Protein AF-A0A535PIS1-F1 (afdb_monomer_lite)

Structure (mmCIF, N/CA/C/O backbone):
data_AF-A0A535PIS1-F1
#
_entry.id   AF-A0A535PIS1-F1
#
loop_
_atom_site.group_PDB
_atom_site.id
_atom_site.type_symbol
_atom_site.label_atom_id
_atom_site.label_alt_id
_atom_site.label_comp_id
_atom_site.label_asym_id
_atom_site.label_entity_id
_atom_site.label_seq_id
_atom_site.pdbx_PDB_ins_code
_atom_site.Cartn_x
_atom_site.Cartn_y
_atom_site.Cartn_z
_atom_site.occupancy
_atom_site.B_iso_or_equiv
_atom_site.auth_seq_id
_atom_site.auth_comp_id
_atom_site.auth_asym_id
_atom_site.auth_atom_id
_atom_site.pdbx_PDB_model_num
ATOM 1 N N . MET A 1 1 ? -2.204 -9.597 -22.184 1.00 84.12 1 MET A N 1
ATOM 2 C CA . MET A 1 1 ? -1.110 -8.864 -22.864 1.00 84.12 1 MET A CA 1
ATOM 3 C C . MET A 1 1 ? -0.862 -7.567 -22.099 1.00 84.12 1 MET A C 1
ATOM 5 O O . MET A 1 1 ? -1.829 -7.032 -21.566 1.00 84.12 1 MET A O 1
ATOM 9 N N . TYR A 1 2 ? 0.388 -7.107 -21.978 1.00 94.94 2 TYR A N 1
ATOM 10 C CA . TYR A 1 2 ? 0.709 -5.820 -21.345 1.00 94.94 2 TYR A CA 1
ATOM 11 C C . TYR A 1 2 ? 0.488 -4.668 -22.333 1.00 94.94 2 TYR A C 1
ATOM 13 O O . TYR A 1 2 ? 0.856 -4.780 -23.500 1.00 94.94 2 TYR A O 1
ATOM 21 N N . ASN A 1 3 ? -0.139 -3.584 -21.881 1.00 95.50 3 ASN A N 1
ATOM 22 C CA . ASN A 1 3 ? -0.364 -2.377 -22.665 1.00 95.50 3 ASN A CA 1
ATOM 23 C C . ASN A 1 3 ? 0.532 -1.248 -22.143 1.00 95.50 3 ASN A C 1
ATOM 25 O O . ASN A 1 3 ? 0.295 -0.712 -21.058 1.00 95.50 3 ASN A O 1
ATOM 29 N N . ILE A 1 4 ? 1.512 -0.860 -22.962 1.00 94.56 4 ILE A N 1
ATOM 30 C CA . ILE A 1 4 ? 2.515 0.160 -22.640 1.00 94.56 4 ILE A CA 1
ATOM 31 C C . ILE A 1 4 ? 1.934 1.573 -22.490 1.00 94.56 4 ILE A C 1
ATOM 33 O O . ILE A 1 4 ? 2.486 2.375 -21.747 1.00 94.56 4 ILE A O 1
ATOM 37 N N . SER A 1 5 ? 0.819 1.903 -23.155 1.00 94.31 5 SER A N 1
ATOM 38 C CA . SER A 1 5 ? 0.245 3.253 -23.075 1.00 94.31 5 SER A CA 1
ATOM 39 C C . SER A 1 5 ? -0.494 3.478 -21.760 1.00 94.31 5 SER A C 1
ATOM 41 O O . SER A 1 5 ? -0.574 4.602 -21.276 1.00 94.31 5 SER A O 1
ATOM 43 N N . THR A 1 6 ? -1.054 2.413 -21.183 1.00 95.81 6 THR A N 1
ATOM 44 C CA . THR A 1 6 ? -1.778 2.469 -19.904 1.00 95.81 6 THR A CA 1
ATOM 45 C C . THR A 1 6 ? -0.957 1.947 -18.729 1.00 95.81 6 THR A C 1
ATOM 47 O O . THR A 1 6 ? -1.344 2.142 -17.578 1.00 95.81 6 THR A O 1
ATOM 50 N N . GLY A 1 7 ? 0.128 1.224 -19.011 1.00 96.12 7 GLY A N 1
ATOM 51 C CA . GLY A 1 7 ? 0.904 0.487 -18.024 1.00 96.12 7 GLY A CA 1
ATOM 52 C C . GLY A 1 7 ? 0.079 -0.582 -17.303 1.00 96.12 7 GLY A C 1
ATOM 53 O O . GLY A 1 7 ? 0.093 -0.644 -16.080 1.00 96.12 7 GLY A O 1
ATOM 54 N N . ARG A 1 8 ? -0.736 -1.350 -18.042 1.00 96.06 8 ARG A N 1
ATOM 55 C CA . ARG A 1 8 ? -1.694 -2.321 -17.471 1.00 96.06 8 ARG A CA 1
ATOM 56 C C . ARG A 1 8 ? -1.761 -3.603 -18.289 1.00 96.06 8 ARG A C 1
ATOM 58 O O . ARG A 1 8 ? -1.628 -3.578 -19.510 1.00 96.06 8 ARG A O 1
ATOM 65 N N . TRP A 1 9 ? -2.051 -4.715 -17.629 1.00 95.94 9 TRP A N 1
ATOM 66 C CA . TRP A 1 9 ? -2.315 -6.014 -18.238 1.00 95.94 9 TRP A CA 1
ATOM 67 C C . TRP A 1 9 ? -3.803 -6.179 -18.562 1.00 95.94 9 TRP A C 1
ATOM 69 O O . TRP A 1 9 ? -4.674 -5.966 -17.716 1.00 95.94 9 TRP A O 1
ATOM 79 N N . SER A 1 10 ? -4.112 -6.579 -19.798 1.00 94.31 10 SER A N 1
ATOM 80 C CA . SER A 1 10 ? -5.487 -6.870 -20.224 1.00 94.31 10 SER A CA 1
ATOM 81 C C . SER A 1 10 ? -6.093 -8.020 -19.417 1.00 94.31 10 SER A C 1
ATOM 83 O O . SER A 1 10 ? -5.439 -9.045 -19.232 1.00 94.31 10 SER A O 1
ATOM 85 N N . GLY A 1 11 ? -7.356 -7.873 -19.011 1.00 92.25 11 GLY A N 1
ATOM 86 C CA . GLY A 1 11 ? -8.111 -8.907 -18.293 1.00 92.25 11 GLY A CA 1
ATOM 87 C C . GLY A 1 11 ? -7.949 -8.895 -16.769 1.00 92.25 11 GLY A C 1
ATOM 88 O O . GLY A 1 11 ? -8.654 -9.641 -16.103 1.00 92.25 11 GLY A O 1
ATOM 89 N N . ALA A 1 12 ? -7.080 -8.043 -16.217 1.00 93.12 12 ALA A N 1
ATOM 90 C CA . ALA A 1 12 ? -6.914 -7.884 -14.774 1.00 93.12 12 ALA A CA 1
ATOM 91 C C . ALA A 1 12 ? -7.705 -6.674 -14.238 1.00 93.12 12 ALA A C 1
ATOM 93 O O . ALA A 1 12 ? -7.644 -5.573 -14.797 1.00 93.12 12 ALA A O 1
ATOM 94 N N . LEU A 1 13 ? -8.419 -6.870 -13.127 1.00 95.31 13 LEU A N 1
ATOM 95 C CA . LEU A 1 13 ? -9.015 -5.796 -12.325 1.00 95.31 13 LEU A CA 1
ATOM 96 C C . LEU A 1 13 ? -7.931 -4.907 -11.706 1.00 95.31 13 LEU A C 1
ATOM 98 O O . LEU A 1 13 ? -6.759 -5.268 -11.681 1.00 95.31 13 LEU A O 1
ATOM 102 N N . TRP A 1 14 ? -8.315 -3.741 -11.187 1.00 95.94 14 TRP A N 1
ATOM 103 C CA . TRP A 1 14 ? -7.362 -2.720 -10.746 1.00 95.94 14 TRP A CA 1
ATOM 104 C C . TRP A 1 14 ? -6.360 -3.210 -9.686 1.00 95.94 14 TRP A C 1
ATOM 106 O O . TRP A 1 14 ? -5.161 -3.045 -9.888 1.00 95.94 14 TRP A O 1
ATOM 116 N N . TRP A 1 15 ? -6.809 -3.883 -8.624 1.00 96.06 15 TRP A N 1
ATOM 117 C CA . TRP A 1 15 ? -5.912 -4.484 -7.623 1.00 96.06 15 TRP A CA 1
ATOM 118 C C . TRP A 1 15 ? -5.137 -5.698 -8.158 1.00 96.06 15 TRP A C 1
ATOM 120 O O . TRP A 1 15 ? -4.002 -5.962 -7.760 1.00 96.06 15 TRP A O 1
ATOM 130 N N . GLN A 1 16 ? -5.709 -6.427 -9.122 1.00 97.62 16 GLN A N 1
ATOM 131 C CA . GLN A 1 16 ? -5.019 -7.541 -9.774 1.00 97.62 16 GLN A CA 1
ATOM 132 C C . GLN A 1 16 ? -3.823 -7.045 -10.594 1.00 97.62 16 GLN A C 1
ATOM 134 O O . GLN A 1 16 ? -2.834 -7.763 -10.698 1.00 97.62 16 GLN A O 1
ATOM 139 N N . GLN A 1 17 ? -3.861 -5.812 -11.120 1.00 97.69 17 GLN A N 1
ATOM 140 C CA . GLN A 1 17 ? -2.697 -5.195 -11.768 1.00 97.69 17 GLN A CA 1
ATOM 141 C C . GLN A 1 17 ? -1.483 -5.160 -10.825 1.00 97.69 17 GLN A C 1
ATOM 143 O O . GLN A 1 17 ? -0.375 -5.451 -11.267 1.00 97.69 17 GLN A O 1
ATOM 148 N N . ALA A 1 18 ? -1.689 -4.865 -9.535 1.00 98.12 18 ALA A N 1
ATOM 149 C CA . ALA A 1 18 ? -0.620 -4.849 -8.538 1.00 98.12 18 ALA A CA 1
ATOM 150 C C . ALA A 1 18 ? -0.008 -6.244 -8.334 1.00 98.12 18 ALA A C 1
ATOM 152 O O . ALA A 1 18 ? 1.209 -6.385 -8.325 1.00 98.12 18 ALA A O 1
ATOM 153 N N . ASN A 1 19 ? -0.844 -7.284 -8.270 1.00 98.12 19 ASN A N 1
ATOM 154 C CA . ASN A 1 19 ? -0.404 -8.677 -8.120 1.00 98.12 19 ASN A CA 1
ATOM 155 C C . ASN A 1 19 ? 0.351 -9.190 -9.361 1.00 98.12 19 ASN A C 1
ATOM 157 O O . ASN A 1 19 ? 1.350 -9.909 -9.259 1.00 98.12 19 ASN A O 1
ATOM 161 N N . VAL A 1 20 ? -0.097 -8.798 -10.559 1.00 97.19 20 VAL A N 1
ATOM 162 C CA . VAL A 1 20 ? 0.622 -9.112 -11.802 1.00 97.19 20 VAL A CA 1
ATOM 163 C C . VAL A 1 20 ? 1.971 -8.390 -11.834 1.00 97.19 20 VAL A C 1
ATOM 165 O O . VAL A 1 20 ? 2.986 -9.013 -12.146 1.00 97.19 20 VAL A O 1
ATOM 168 N N . LEU A 1 21 ? 2.012 -7.109 -11.454 1.00 97.69 21 LEU A N 1
ATOM 169 C CA . LEU A 1 21 ? 3.257 -6.352 -11.335 1.00 97.69 21 LEU A CA 1
ATOM 170 C C . LEU A 1 21 ? 4.208 -6.988 -10.308 1.00 97.69 21 LEU A C 1
ATOM 172 O O . LEU A 1 21 ? 5.400 -7.117 -10.577 1.00 97.69 21 LEU A O 1
ATOM 176 N N . GLU A 1 22 ? 3.693 -7.439 -9.165 1.00 97.50 22 GLU A N 1
ATOM 177 C CA . GLU A 1 22 ? 4.468 -8.153 -8.150 1.00 97.50 22 GLU A CA 1
ATOM 178 C C . GLU A 1 22 ? 5.126 -9.413 -8.726 1.00 97.50 22 GLU A C 1
ATOM 180 O O . GLU A 1 22 ? 6.316 -9.646 -8.518 1.00 97.50 22 GLU A O 1
ATOM 185 N N . THR A 1 23 ? 4.382 -10.175 -9.532 1.00 95.88 23 THR A N 1
ATOM 186 C CA . THR A 1 23 ? 4.898 -11.362 -10.229 1.00 95.88 23 THR A CA 1
ATOM 187 C C . THR A 1 23 ? 6.035 -11.001 -11.190 1.00 95.88 23 THR A C 1
ATOM 189 O O . THR A 1 23 ? 7.049 -11.698 -11.240 1.00 95.88 23 THR A O 1
ATOM 192 N N . VAL A 1 24 ? 5.905 -9.893 -11.928 1.00 95.62 24 VAL A N 1
ATOM 193 C CA . VAL A 1 24 ? 6.953 -9.381 -12.827 1.00 95.62 24 VAL A CA 1
ATOM 194 C C . VAL A 1 24 ? 8.213 -8.974 -12.054 1.00 95.62 24 VAL A C 1
ATOM 196 O O . VAL A 1 24 ? 9.331 -9.310 -12.464 1.00 95.62 24 VAL A O 1
ATOM 199 N N . ILE A 1 25 ? 8.050 -8.294 -10.916 1.00 97.31 25 ILE A N 1
ATOM 200 C CA . ILE A 1 25 ? 9.155 -7.879 -10.041 1.00 97.31 25 ILE A CA 1
ATOM 201 C C . ILE A 1 25 ? 9.865 -9.105 -9.454 1.00 97.31 25 ILE A C 1
ATOM 203 O O . ILE A 1 25 ? 11.091 -9.206 -9.532 1.00 97.31 25 ILE A O 1
ATOM 207 N N . ASP A 1 26 ? 9.109 -10.064 -8.919 1.00 96.94 26 ASP A N 1
ATOM 208 C CA . ASP A 1 26 ? 9.650 -11.294 -8.337 1.00 96.94 26 ASP A CA 1
ATOM 209 C C . ASP A 1 26 ? 10.389 -12.135 -9.376 1.00 96.94 26 ASP A C 1
ATOM 211 O O . ASP A 1 26 ? 11.480 -12.645 -9.104 1.00 96.94 26 ASP A O 1
ATOM 215 N N . TYR A 1 27 ? 9.827 -12.260 -10.580 1.00 96.00 27 TYR A N 1
ATOM 216 C CA . TYR A 1 27 ? 10.472 -12.950 -11.690 1.00 96.00 27 TYR A CA 1
ATOM 217 C C . TYR A 1 27 ? 11.815 -12.301 -12.041 1.00 96.00 27 TYR A C 1
ATOM 219 O O . TYR A 1 27 ? 12.831 -12.999 -12.121 1.00 96.00 27 TYR A O 1
ATOM 227 N N . SER A 1 28 ? 11.844 -10.972 -12.177 1.00 95.56 28 SER A N 1
ATOM 228 C CA . SER A 1 28 ? 13.064 -10.211 -12.482 1.00 95.56 28 SER A CA 1
ATOM 229 C C . SER A 1 28 ? 14.115 -10.378 -11.375 1.00 95.56 28 SER A C 1
ATOM 231 O O . SER A 1 28 ? 15.273 -10.701 -11.646 1.00 95.56 28 SER A O 1
ATOM 233 N N . SER A 1 29 ? 13.698 -10.282 -10.107 1.00 95.19 29 SER A N 1
ATOM 234 C CA . SER A 1 29 ? 14.570 -10.465 -8.940 1.00 95.19 29 SER A CA 1
ATOM 235 C C . SER A 1 29 ? 15.177 -11.871 -8.853 1.00 95.19 29 SER A C 1
ATOM 237 O O . SER A 1 29 ? 16.368 -12.018 -8.554 1.00 95.19 29 SER A O 1
ATOM 239 N N . ARG A 1 30 ? 14.387 -12.917 -9.134 1.00 96.19 30 ARG A N 1
ATOM 240 C CA . ARG A 1 30 ? 14.820 -14.324 -9.042 1.00 96.19 30 ARG A CA 1
ATOM 241 C C . ARG A 1 30 ? 15.708 -14.749 -10.203 1.00 96.19 30 ARG A C 1
ATOM 243 O O . ARG A 1 30 ? 16.688 -15.453 -9.986 1.00 96.19 30 ARG A O 1
ATOM 250 N N . THR A 1 31 ? 15.372 -14.332 -11.419 1.00 95.94 31 THR A N 1
ATOM 251 C CA . THR A 1 31 ? 16.095 -14.737 -12.637 1.00 95.94 31 THR A CA 1
ATOM 252 C C . THR A 1 31 ? 17.254 -13.812 -12.990 1.00 95.94 31 THR A C 1
ATOM 254 O O . THR A 1 31 ? 18.052 -14.153 -13.858 1.00 95.94 31 THR A O 1
ATOM 257 N N . LYS A 1 32 ? 17.368 -12.659 -12.313 1.00 92.75 32 LYS A N 1
ATOM 258 C CA . LYS A 1 32 ? 18.367 -11.614 -12.593 1.00 92.75 32 LYS A CA 1
ATOM 259 C C . LYS A 1 32 ? 18.278 -11.068 -14.022 1.00 92.75 32 LYS A C 1
ATOM 261 O O . LYS A 1 32 ? 19.272 -10.592 -14.562 1.00 92.75 32 LYS A O 1
ATOM 266 N N . THR A 1 33 ? 17.090 -11.134 -14.626 1.00 91.31 33 THR A N 1
ATOM 267 C CA . THR A 1 33 ? 16.824 -10.556 -15.944 1.00 91.31 33 THR A CA 1
ATOM 268 C C . THR A 1 33 ? 16.181 -9.180 -15.837 1.00 91.31 33 THR A C 1
ATOM 270 O O . THR A 1 33 ? 15.388 -8.921 -14.933 1.00 91.31 33 THR A O 1
ATOM 273 N N . ASN A 1 34 ? 16.466 -8.337 -16.828 1.00 88.31 34 ASN A N 1
ATOM 274 C CA . ASN A 1 34 ? 15.856 -7.018 -16.990 1.00 88.31 34 ASN A CA 1
ATOM 275 C C . ASN A 1 34 ? 14.750 -7.008 -18.060 1.00 88.31 34 ASN A C 1
ATOM 277 O O . ASN A 1 34 ? 14.249 -5.950 -18.417 1.00 88.31 34 ASN A O 1
ATOM 281 N N . THR A 1 35 ? 14.354 -8.171 -18.594 1.00 87.62 35 THR A N 1
ATOM 282 C CA . THR A 1 35 ? 13.401 -8.274 -19.719 1.00 87.62 35 THR A CA 1
ATOM 283 C C . THR A 1 35 ? 12.093 -7.507 -19.498 1.00 87.62 35 THR A C 1
ATOM 285 O O . THR A 1 35 ? 11.542 -6.982 -20.457 1.00 87.62 35 THR A O 1
ATOM 288 N N . TYR A 1 36 ? 11.608 -7.431 -18.256 1.00 86.00 36 TYR A N 1
ATOM 289 C CA . TYR A 1 36 ? 10.318 -6.820 -17.914 1.00 86.00 36 TYR A CA 1
ATOM 290 C C . TYR A 1 36 ? 10.446 -5.654 -16.923 1.00 86.00 36 TYR A C 1
ATOM 292 O O . TYR A 1 36 ? 9.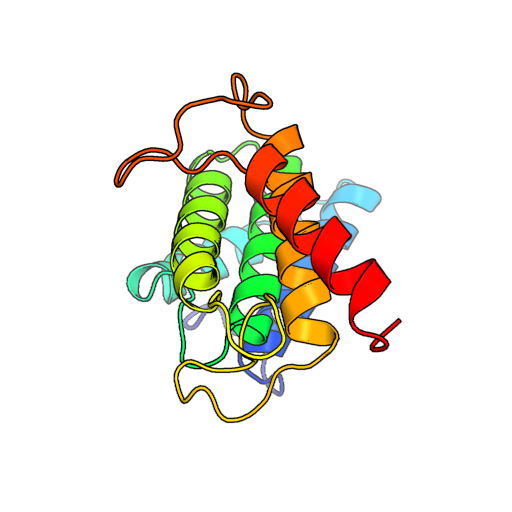453 -5.193 -16.366 1.00 86.00 36 TYR A O 1
ATOM 300 N N . THR A 1 37 ? 11.661 -5.160 -16.659 1.00 86.69 37 THR A N 1
ATOM 301 C CA . THR A 1 37 ? 11.849 -4.075 -15.681 1.00 86.69 37 THR A CA 1
ATOM 302 C C . THR A 1 37 ? 11.298 -2.740 -16.179 1.00 86.69 37 THR A C 1
ATOM 304 O O . THR A 1 37 ? 10.865 -1.920 -15.370 1.00 86.69 37 THR A O 1
ATOM 307 N N . ASP A 1 38 ? 11.226 -2.546 -17.498 1.00 94.25 38 ASP A N 1
ATOM 308 C CA . ASP A 1 38 ? 10.618 -1.358 -18.108 1.00 94.25 38 ASP A CA 1
ATOM 309 C C . ASP A 1 38 ? 9.101 -1.296 -17.869 1.00 94.25 38 ASP A C 1
ATOM 311 O O . ASP A 1 38 ? 8.538 -0.204 -17.732 1.00 94.25 38 ASP A O 1
ATOM 315 N N . ASP A 1 39 ? 8.440 -2.449 -17.719 1.00 95.75 39 ASP A N 1
ATOM 316 C CA . ASP A 1 39 ? 7.011 -2.524 -17.396 1.00 95.75 39 ASP A CA 1
ATOM 317 C C . ASP A 1 39 ? 6.736 -1.959 -15.991 1.00 95.75 39 ASP A C 1
ATOM 319 O O . ASP A 1 39 ? 5.685 -1.362 -15.749 1.00 95.75 39 ASP A O 1
ATOM 323 N N . ILE A 1 40 ? 7.691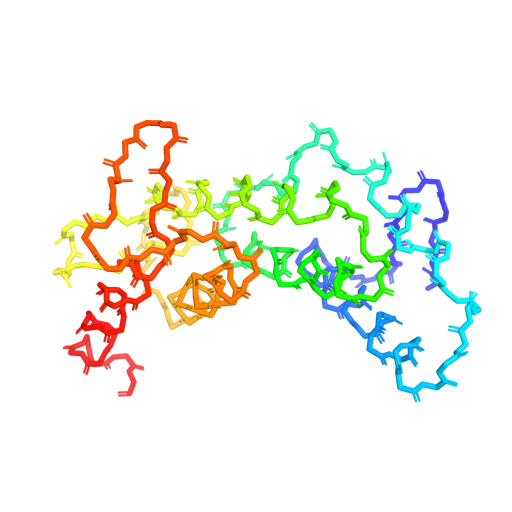 -2.065 -15.058 1.00 96.94 40 ILE A N 1
ATOM 324 C CA . ILE A 1 40 ? 7.576 -1.484 -13.710 1.00 96.94 40 ILE A CA 1
ATOM 325 C C . ILE A 1 40 ? 7.526 0.045 -13.806 1.00 96.94 40 ILE A C 1
ATOM 327 O O . ILE A 1 40 ? 6.599 0.681 -13.295 1.00 96.94 40 ILE A O 1
ATOM 331 N N . ALA A 1 41 ? 8.500 0.638 -14.503 1.00 96.94 41 ALA A N 1
ATOM 332 C CA . ALA A 1 41 ? 8.592 2.085 -14.670 1.00 96.94 41 ALA A CA 1
ATOM 333 C C . ALA A 1 41 ? 7.420 2.642 -15.493 1.00 96.94 41 ALA A C 1
ATOM 335 O O . ALA A 1 41 ? 6.880 3.704 -15.171 1.00 96.94 41 ALA A O 1
ATOM 336 N N . THR A 1 42 ? 6.994 1.918 -16.528 1.00 98.06 42 THR A N 1
ATOM 337 C CA . THR A 1 42 ? 5.851 2.281 -17.375 1.00 98.06 42 THR A CA 1
ATOM 338 C C . THR A 1 42 ? 4.552 2.279 -16.572 1.00 98.06 42 THR A C 1
ATOM 340 O O . THR A 1 42 ? 3.826 3.275 -16.570 1.00 98.06 42 THR A O 1
ATOM 343 N N . THR A 1 43 ? 4.299 1.214 -15.804 1.00 98.06 43 THR A N 1
ATOM 344 C CA . THR A 1 43 ? 3.138 1.109 -14.904 1.00 98.06 43 THR A CA 1
ATOM 345 C C . THR A 1 43 ? 3.109 2.253 -13.899 1.00 98.06 43 THR A C 1
ATOM 347 O O . THR A 1 43 ? 2.074 2.910 -13.742 1.00 98.06 43 THR A O 1
ATOM 350 N N . PHE A 1 44 ? 4.254 2.544 -13.273 1.00 98.19 44 PHE A N 1
ATOM 351 C CA . PHE A 1 44 ? 4.379 3.641 -12.322 1.00 98.19 44 PHE A CA 1
ATOM 352 C C . PHE A 1 44 ? 4.064 4.990 -12.972 1.00 98.19 44 PHE A C 1
ATOM 354 O O . PHE A 1 44 ? 3.189 5.719 -12.512 1.00 98.19 44 PHE A O 1
ATOM 361 N N . ASN A 1 45 ? 4.744 5.331 -14.068 1.00 98.06 45 ASN A N 1
ATOM 362 C CA . ASN A 1 45 ? 4.620 6.647 -14.689 1.00 98.06 45 ASN A CA 1
ATOM 363 C C . ASN A 1 45 ? 3.234 6.910 -15.282 1.00 98.06 45 ASN A C 1
ATOM 365 O O . ASN A 1 45 ? 2.763 8.043 -15.194 1.00 98.06 45 ASN A O 1
ATOM 369 N N . ALA A 1 46 ? 2.572 5.885 -15.821 1.00 97.56 46 ALA A N 1
ATOM 370 C CA . ALA A 1 46 ? 1.232 6.014 -16.383 1.00 97.56 46 ALA A CA 1
ATOM 371 C C . ALA A 1 46 ? 0.139 6.233 -15.319 1.00 97.56 46 ALA A C 1
ATOM 373 O O . ALA A 1 46 ? -0.911 6.784 -15.639 1.00 97.56 46 ALA A O 1
ATOM 374 N N . ASN A 1 47 ? 0.362 5.814 -14.066 1.00 97.50 47 ASN A N 1
ATOM 375 C CA . ASN A 1 47 ? -0.694 5.766 -13.044 1.00 97.50 47 ASN A CA 1
ATOM 376 C C . ASN A 1 47 ? -0.371 6.556 -11.756 1.00 97.50 47 ASN A C 1
ATOM 378 O O . ASN A 1 47 ? -1.269 6.799 -10.955 1.00 97.50 47 ASN A O 1
ATOM 382 N N . LYS A 1 48 ? 0.870 7.029 -11.556 1.00 97.44 48 LYS A N 1
ATOM 383 C CA . LYS A 1 48 ? 1.292 7.737 -10.327 1.00 97.44 48 LYS A CA 1
ATOM 384 C C . LYS A 1 48 ? 0.504 9.010 -10.008 1.00 97.44 48 LYS A C 1
ATOM 386 O O . LYS A 1 48 ? 0.529 9.446 -8.864 1.00 97.44 48 LYS A O 1
ATOM 391 N N . SER A 1 49 ? -0.179 9.612 -10.984 1.00 97.00 49 SER A N 1
ATOM 392 C CA . SER A 1 49 ? -0.994 10.817 -10.776 1.00 97.00 49 SER A CA 1
ATOM 393 C C . SER A 1 49 ? -2.207 10.582 -9.873 1.00 97.00 49 SER A C 1
ATOM 395 O O . SER A 1 49 ? -2.703 11.539 -9.287 1.00 97.00 49 SER A O 1
ATOM 397 N N . THR A 1 50 ? -2.669 9.336 -9.728 1.00 96.12 50 THR A N 1
ATOM 398 C CA . THR A 1 50 ? -3.749 8.967 -8.797 1.00 96.12 50 THR A CA 1
ATOM 399 C C . THR A 1 50 ? -3.222 8.448 -7.459 1.00 96.12 50 THR A C 1
ATOM 401 O O . THR A 1 50 ? -4.002 7.945 -6.654 1.00 96.12 50 THR A O 1
ATOM 404 N N . SER A 1 51 ? -1.901 8.480 -7.248 1.00 96.50 51 SER A N 1
ATOM 405 C CA . SER A 1 51 ? -1.210 7.911 -6.081 1.00 96.50 51 SER A CA 1
ATOM 406 C C . SER A 1 51 ? -1.500 6.432 -5.811 1.00 96.50 51 SER A C 1
ATOM 408 O O . SER A 1 51 ? -1.199 5.946 -4.729 1.00 96.50 51 SER A O 1
ATOM 410 N N . PHE A 1 52 ? -2.075 5.708 -6.780 1.00 98.06 52 PHE A N 1
ATOM 411 C CA . PHE A 1 52 ? -2.581 4.348 -6.574 1.00 98.06 52 PHE A CA 1
ATOM 412 C C . PHE A 1 52 ? -3.531 4.246 -5.367 1.00 98.06 52 PHE A C 1
ATOM 414 O O . PHE A 1 52 ? -3.457 3.299 -4.594 1.00 98.06 52 PHE A O 1
ATOM 421 N N . ILE A 1 53 ? -4.411 5.240 -5.219 1.00 98.31 53 ILE A N 1
ATOM 422 C CA . ILE A 1 53 ? -5.441 5.323 -4.177 1.00 98.31 53 ILE A CA 1
ATOM 423 C C . ILE A 1 53 ? -6.819 5.170 -4.832 1.00 98.31 53 ILE A C 1
ATOM 425 O O . ILE A 1 53 ? -7.072 5.750 -5.894 1.00 98.31 53 ILE A O 1
ATOM 429 N N . ASN A 1 54 ? -7.711 4.390 -4.220 1.00 97.12 54 ASN A N 1
ATOM 430 C CA . ASN A 1 54 ? -9.093 4.213 -4.670 1.00 97.12 54 ASN A CA 1
ATOM 431 C C . ASN A 1 54 ? -10.072 4.216 -3.471 1.00 97.12 54 ASN A C 1
ATOM 433 O O . ASN A 1 54 ? -9.846 4.941 -2.509 1.00 97.12 54 ASN A O 1
ATOM 437 N N . SER A 1 55 ? -11.220 3.531 -3.542 1.00 98.12 55 SER A N 1
ATOM 438 C CA . SER A 1 55 ? -12.190 3.475 -2.430 1.00 98.12 55 SER A CA 1
ATOM 439 C C . SER A 1 55 ? -12.012 2.274 -1.491 1.00 98.12 55 SER A C 1
ATOM 441 O O . SER A 1 55 ? -12.757 2.175 -0.516 1.00 98.12 55 SER A O 1
ATOM 443 N N . TYR A 1 56 ? -11.073 1.374 -1.773 1.00 98.56 56 TYR A N 1
ATOM 444 C CA . TYR A 1 56 ? -10.880 0.074 -1.134 1.00 98.56 56 TYR A CA 1
ATOM 445 C C . TYR A 1 56 ? -9.454 -0.028 -0.583 1.00 98.56 56 TYR A C 1
ATOM 447 O O . TYR A 1 56 ? -8.475 0.086 -1.314 1.00 98.56 56 TYR A O 1
ATOM 455 N N . TYR A 1 57 ? -9.329 -0.222 0.727 1.00 98.69 57 TYR A N 1
ATOM 456 C CA . TYR A 1 57 ? -8.028 -0.182 1.393 1.00 98.69 57 TYR A CA 1
ATOM 457 C C . TYR A 1 57 ? -7.184 -1.436 1.128 1.00 98.69 57 TYR A C 1
ATOM 459 O O . TYR A 1 57 ? -5.958 -1.373 1.155 1.00 98.69 57 TYR A O 1
ATOM 467 N N . ASP A 1 58 ? -7.812 -2.576 0.843 1.00 98.50 58 ASP A N 1
ATOM 468 C CA . ASP A 1 58 ? -7.115 -3.788 0.406 1.00 98.50 58 ASP A CA 1
ATOM 469 C C . ASP A 1 58 ? -6.528 -3.626 -1.001 1.00 98.50 58 ASP A C 1
ATOM 471 O O . ASP A 1 58 ? -5.355 -3.925 -1.218 1.00 98.50 58 ASP A O 1
ATOM 475 N N . ASP A 1 59 ? -7.304 -3.081 -1.941 1.00 98.56 59 ASP A N 1
ATOM 476 C CA . ASP A 1 59 ? -6.827 -2.740 -3.283 1.00 98.56 59 ASP A CA 1
ATOM 477 C C . ASP A 1 59 ? -5.559 -1.862 -3.229 1.00 98.56 59 ASP A C 1
ATOM 479 O O . ASP A 1 59 ? -4.592 -2.094 -3.959 1.00 98.56 59 ASP A O 1
ATOM 483 N N . GLU A 1 60 ? -5.560 -0.865 -2.345 1.00 98.75 60 GLU A N 1
ATOM 484 C CA . GLU A 1 60 ? -4.425 0.014 -2.058 1.00 98.75 60 GLU A CA 1
ATOM 485 C C . GLU A 1 60 ? -3.239 -0.743 -1.436 1.00 98.75 60 GLU A C 1
ATOM 487 O O . GLU A 1 60 ? -2.098 -0.598 -1.888 1.00 98.75 60 GLU A O 1
ATOM 492 N N . GLY A 1 61 ? -3.498 -1.612 -0.455 1.00 98.75 61 GLY A N 1
ATOM 493 C CA . GLY A 1 61 ? -2.483 -2.446 0.193 1.00 98.75 61 GLY A CA 1
ATOM 494 C C . GLY A 1 61 ? -1.678 -3.291 -0.798 1.00 98.75 61 GLY A C 1
ATOM 495 O O . GLY A 1 61 ? -0.446 -3.326 -0.719 1.00 98.75 61 GLY A O 1
ATOM 496 N N . TRP A 1 62 ? -2.337 -3.886 -1.798 1.00 98.88 62 TRP A N 1
ATOM 497 C CA . TRP A 1 62 ? -1.655 -4.629 -2.865 1.00 98.88 62 TRP A CA 1
ATOM 498 C C . TRP A 1 62 ? -0.657 -3.766 -3.646 1.00 98.88 62 TRP A C 1
ATOM 500 O O . TRP A 1 62 ? 0.461 -4.202 -3.935 1.00 98.88 62 TRP A O 1
ATOM 510 N N . TRP A 1 63 ? -1.014 -2.517 -3.958 1.00 98.81 63 TRP A N 1
ATOM 511 C CA . TRP A 1 63 ? -0.100 -1.590 -4.627 1.00 98.81 63 TRP A CA 1
ATOM 512 C C . TRP A 1 63 ? 1.068 -1.177 -3.736 1.00 98.81 63 TRP A C 1
ATOM 514 O O . TRP A 1 63 ? 2.199 -1.109 -4.219 1.00 98.81 63 TRP A O 1
ATOM 524 N N . ALA A 1 64 ? 0.835 -0.935 -2.443 1.00 98.81 64 ALA A N 1
ATOM 525 C CA . ALA A 1 64 ? 1.913 -0.613 -1.510 1.00 98.81 64 ALA A CA 1
ATOM 526 C C . ALA A 1 64 ? 2.956 -1.742 -1.437 1.00 98.81 64 ALA A C 1
ATOM 528 O O . ALA A 1 64 ? 4.161 -1.471 -1.498 1.00 98.81 64 ALA A O 1
ATOM 529 N N . LEU A 1 65 ? 2.511 -3.004 -1.378 1.00 98.88 65 LEU A N 1
ATOM 530 C CA . LEU A 1 65 ? 3.399 -4.171 -1.417 1.00 98.88 65 LEU A CA 1
ATOM 531 C C . LEU A 1 65 ? 4.199 -4.241 -2.723 1.00 98.88 65 LEU A C 1
ATOM 533 O O . LEU A 1 65 ? 5.426 -4.389 -2.676 1.00 98.88 65 LEU A O 1
ATOM 537 N N . ALA A 1 66 ? 3.538 -4.069 -3.872 1.00 98.75 66 ALA A N 1
ATOM 538 C CA . ALA A 1 66 ? 4.198 -4.073 -5.175 1.00 98.75 66 ALA A CA 1
ATOM 539 C C . ALA A 1 66 ? 5.270 -2.971 -5.280 1.00 98.75 66 ALA A C 1
ATOM 541 O O . ALA A 1 66 ? 6.388 -3.232 -5.731 1.00 98.75 66 ALA A O 1
ATOM 542 N N . TRP A 1 67 ? 4.988 -1.755 -4.799 1.00 98.81 67 TRP A N 1
ATOM 543 C CA . TRP A 1 67 ? 5.954 -0.653 -4.839 1.00 98.81 67 TRP A CA 1
ATOM 544 C C . TRP A 1 67 ? 7.129 -0.832 -3.877 1.00 98.81 67 TRP A C 1
ATOM 546 O O . TRP A 1 67 ? 8.253 -0.475 -4.229 1.00 98.81 67 TRP A O 1
ATOM 556 N N . MET A 1 68 ? 6.927 -1.441 -2.705 1.00 98.81 68 MET A N 1
ATOM 557 C CA . MET A 1 68 ? 8.054 -1.814 -1.843 1.00 98.81 68 MET A CA 1
ATOM 558 C C . MET A 1 68 ? 8.957 -2.853 -2.508 1.00 98.81 68 MET A C 1
ATOM 560 O O . MET A 1 68 ? 10.174 -2.701 -2.469 1.00 98.81 68 MET A O 1
ATOM 564 N N . LYS A 1 69 ? 8.391 -3.856 -3.191 1.00 98.56 69 LYS A N 1
ATOM 565 C CA . LYS A 1 69 ? 9.205 -4.811 -3.955 1.00 98.56 69 LYS A CA 1
ATOM 566 C C . LYS A 1 69 ? 9.938 -4.150 -5.125 1.00 98.56 69 LYS A C 1
ATOM 568 O O . LYS A 1 69 ? 11.098 -4.463 -5.381 1.00 98.56 69 LYS A O 1
ATOM 573 N N . ALA A 1 70 ? 9.294 -3.216 -5.826 1.00 98.25 70 ALA A N 1
ATOM 574 C CA . ALA A 1 70 ? 9.936 -2.448 -6.893 1.00 98.25 70 ALA A CA 1
ATOM 575 C C . ALA A 1 70 ? 11.105 -1.606 -6.354 1.00 98.25 70 ALA A C 1
ATOM 577 O O . ALA A 1 70 ? 12.152 -1.512 -7.000 1.00 98.25 70 ALA A O 1
ATOM 578 N N . TYR A 1 71 ? 10.951 -1.024 -5.161 1.00 98.38 71 TYR A N 1
ATOM 579 C CA . TYR A 1 71 ? 12.038 -0.349 -4.458 1.00 98.38 71 TYR A CA 1
ATOM 580 C C . TYR A 1 71 ? 13.180 -1.316 -4.141 1.00 98.38 71 TYR A C 1
ATOM 582 O O . TYR A 1 71 ? 14.315 -1.013 -4.490 1.00 98.38 71 TYR A O 1
ATOM 590 N N . ASP A 1 72 ? 12.897 -2.493 -3.584 1.00 97.75 72 ASP A N 1
ATOM 591 C CA . ASP A 1 72 ? 13.936 -3.479 -3.258 1.00 97.75 72 ASP A CA 1
ATOM 592 C C . ASP A 1 72 ? 14.722 -3.938 -4.497 1.00 97.75 72 ASP A C 1
ATOM 594 O O . ASP A 1 72 ? 15.926 -4.181 -4.424 1.00 97.75 72 ASP A O 1
ATOM 598 N N . LEU A 1 73 ? 14.051 -4.047 -5.650 1.00 96.81 73 LEU A N 1
ATOM 599 C CA . LEU A 1 73 ? 14.682 -4.448 -6.908 1.00 96.81 73 LEU A CA 1
ATOM 600 C C . LEU A 1 73 ? 15.558 -3.340 -7.515 1.00 96.81 73 LEU A C 1
ATOM 602 O O . LEU A 1 73 ? 16.604 -3.631 -8.090 1.00 96.81 73 LEU A O 1
ATOM 606 N N . THR A 1 74 ? 15.122 -2.081 -7.435 1.00 95.75 74 THR A N 1
ATOM 607 C CA . THR A 1 74 ? 15.695 -0.978 -8.236 1.00 95.75 74 THR A CA 1
ATOM 608 C C . THR A 1 74 ? 16.408 0.099 -7.420 1.00 95.75 74 THR A C 1
ATOM 610 O O . THR A 1 74 ? 17.117 0.926 -7.987 1.00 95.75 74 THR A O 1
ATOM 613 N N . ASN A 1 75 ? 16.204 0.132 -6.103 1.00 96.06 75 ASN A N 1
ATOM 614 C CA . ASN A 1 75 ? 16.575 1.217 -5.189 1.00 96.06 75 ASN A CA 1
ATOM 615 C C . ASN A 1 75 ? 15.996 2.601 -5.553 1.00 96.06 75 ASN A C 1
ATOM 617 O O . ASN A 1 75 ? 16.444 3.625 -5.033 1.00 96.06 75 ASN A O 1
ATOM 621 N N . MET A 1 76 ? 14.976 2.670 -6.417 1.00 97.31 76 MET A N 1
ATOM 622 C CA . MET A 1 76 ? 14.330 3.936 -6.763 1.00 97.31 76 MET A CA 1
ATOM 623 C C . MET A 1 76 ? 13.429 4.431 -5.627 1.00 97.31 76 MET A C 1
ATOM 625 O O . MET A 1 76 ? 12.338 3.906 -5.398 1.00 97.31 76 MET A O 1
ATOM 629 N N . ILE A 1 77 ? 13.858 5.503 -4.954 1.00 97.44 77 ILE A N 1
ATOM 630 C CA . ILE A 1 77 ? 13.168 6.095 -3.793 1.00 97.44 77 ILE A CA 1
ATOM 631 C C . ILE A 1 77 ? 11.708 6.459 -4.101 1.00 97.44 77 ILE A C 1
ATOM 633 O O . ILE A 1 77 ? 10.859 6.360 -3.221 1.00 97.44 77 ILE A O 1
ATOM 637 N N . SER A 1 78 ? 11.380 6.822 -5.346 1.00 98.00 78 SER A N 1
ATOM 638 C CA . SER A 1 78 ? 10.006 7.144 -5.753 1.00 98.00 78 SER A CA 1
ATOM 639 C C . SER A 1 78 ? 9.009 6.013 -5.488 1.00 98.00 78 SER A C 1
ATOM 641 O O . SER A 1 78 ? 7.858 6.297 -5.162 1.00 98.00 78 SER A O 1
ATOM 643 N N . TYR A 1 79 ? 9.432 4.750 -5.597 1.00 98.56 79 TYR A N 1
ATOM 644 C CA . TYR A 1 79 ? 8.568 3.604 -5.314 1.00 98.56 79 TYR A CA 1
ATOM 645 C C . TYR A 1 79 ? 8.312 3.460 -3.812 1.00 98.56 79 TYR A C 1
ATOM 647 O O . TYR A 1 79 ? 7.164 3.326 -3.394 1.00 98.56 79 TYR A O 1
ATOM 655 N N . LEU A 1 80 ? 9.352 3.606 -2.984 1.00 98.44 80 LEU A N 1
ATOM 656 C CA . LEU A 1 80 ? 9.185 3.607 -1.532 1.00 98.44 80 LEU A CA 1
ATOM 657 C C . LEU A 1 80 ? 8.309 4.781 -1.069 1.00 98.44 80 LEU A C 1
ATOM 659 O O . LEU A 1 80 ? 7.417 4.588 -0.250 1.00 98.44 80 LEU A O 1
ATOM 663 N N . SER A 1 81 ? 8.510 5.982 -1.617 1.00 97.62 81 SER A N 1
ATOM 664 C CA . SER A 1 81 ? 7.670 7.147 -1.314 1.00 97.62 81 SER A CA 1
ATOM 665 C C . SER A 1 81 ? 6.205 6.921 -1.685 1.00 97.62 81 SER A C 1
ATOM 667 O O . SER A 1 81 ? 5.323 7.337 -0.938 1.00 97.62 81 SER A O 1
ATOM 669 N N . MET A 1 82 ? 5.933 6.229 -2.796 1.00 98.69 82 MET A N 1
ATOM 670 C CA . MET A 1 82 ? 4.567 5.872 -3.178 1.00 98.69 82 MET A CA 1
ATOM 671 C C . MET A 1 82 ? 3.940 4.885 -2.188 1.00 98.69 82 MET A C 1
ATOM 673 O O . MET A 1 82 ? 2.832 5.125 -1.721 1.00 98.69 82 MET A O 1
ATOM 677 N N . ALA A 1 83 ? 4.660 3.831 -1.788 1.00 98.62 83 ALA A N 1
ATOM 678 C CA . ALA A 1 83 ? 4.174 2.895 -0.770 1.00 98.62 83 ALA A CA 1
ATOM 679 C C . ALA A 1 83 ? 3.861 3.597 0.565 1.00 98.62 83 ALA A C 1
ATOM 681 O O . ALA A 1 83 ? 2.847 3.309 1.199 1.00 98.62 83 ALA A O 1
ATOM 682 N N . LYS A 1 84 ? 4.691 4.570 0.966 1.00 97.38 84 LYS A N 1
ATOM 683 C CA . LYS A 1 84 ? 4.452 5.402 2.157 1.00 97.38 84 LYS A CA 1
ATOM 684 C C . LYS A 1 84 ? 3.201 6.274 2.025 1.00 97.38 84 LYS A C 1
ATOM 686 O O . LYS A 1 84 ? 2.459 6.398 2.994 1.00 97.38 84 LYS A O 1
ATOM 691 N N . ALA A 1 85 ? 2.968 6.864 0.850 1.00 97.06 85 ALA A N 1
ATOM 692 C CA . ALA A 1 85 ? 1.779 7.672 0.582 1.00 97.06 85 ALA A CA 1
ATOM 693 C C . ALA A 1 85 ? 0.495 6.832 0.632 1.00 97.06 85 ALA A C 1
ATOM 695 O O . ALA A 1 85 ? -0.480 7.250 1.251 1.00 97.06 85 ALA A O 1
ATOM 696 N N . ILE A 1 86 ? 0.524 5.630 0.050 1.00 98.50 86 ILE A N 1
ATOM 697 C CA . ILE A 1 86 ? -0.592 4.682 0.111 1.00 98.50 86 ILE A CA 1
ATOM 698 C C . ILE A 1 86 ? -0.869 4.273 1.561 1.00 98.50 86 ILE A C 1
ATOM 700 O O . ILE A 1 86 ? -2.000 4.374 2.021 1.00 98.50 86 ILE A O 1
ATOM 704 N N . PHE A 1 87 ? 0.161 3.891 2.323 1.00 97.94 87 PHE A N 1
ATOM 705 C CA . PHE A 1 87 ? -0.021 3.514 3.728 1.00 97.94 87 PHE A CA 1
ATOM 706 C C . PHE A 1 87 ? -0.613 4.645 4.574 1.00 97.94 87 PHE A C 1
ATOM 708 O O . PHE A 1 87 ? -1.450 4.401 5.441 1.00 97.94 87 PHE A O 1
ATOM 715 N N . ASN A 1 88 ? -0.210 5.892 4.311 1.00 96.38 88 ASN A N 1
ATOM 716 C CA . ASN A 1 88 ? -0.807 7.048 4.967 1.00 96.38 88 ASN A CA 1
ATOM 717 C C . ASN A 1 88 ? -2.323 7.130 4.708 1.00 96.38 88 ASN A C 1
ATOM 719 O O . ASN A 1 88 ? -3.070 7.386 5.649 1.00 96.38 88 ASN A O 1
ATOM 723 N N . ASP A 1 89 ? -2.792 6.862 3.483 1.00 97.69 89 ASP A N 1
ATOM 724 C CA . ASP A 1 89 ? -4.232 6.786 3.186 1.00 97.69 89 ASP A CA 1
ATOM 725 C C . ASP A 1 89 ? -4.908 5.618 3.923 1.00 97.69 89 ASP A C 1
ATOM 727 O O . ASP A 1 89 ? -5.921 5.825 4.598 1.00 97.69 89 ASP A O 1
ATOM 731 N N . MET A 1 90 ? -4.284 4.431 3.916 1.00 98.31 90 MET A N 1
ATOM 732 C CA . MET A 1 90 ? -4.786 3.248 4.629 1.00 98.31 90 MET A CA 1
ATOM 733 C C . MET A 1 90 ? -4.999 3.507 6.127 1.00 98.31 90 MET A C 1
ATOM 735 O O . MET A 1 90 ? -5.960 3.000 6.707 1.00 98.31 90 MET A O 1
ATOM 739 N N . THR A 1 91 ? -4.164 4.341 6.765 1.00 96.88 91 THR A N 1
ATOM 740 C CA . THR A 1 91 ? -4.345 4.692 8.187 1.00 96.88 91 THR A CA 1
ATOM 741 C C . THR A 1 91 ? -5.686 5.384 8.469 1.00 96.88 91 THR A C 1
ATOM 743 O O . THR A 1 91 ? -6.226 5.247 9.568 1.00 96.88 91 THR A O 1
ATOM 746 N N . GLY A 1 92 ? -6.281 6.061 7.476 1.00 96.12 92 GLY A N 1
ATOM 747 C CA . GLY A 1 92 ? -7.618 6.661 7.565 1.00 96.12 92 GLY A CA 1
ATOM 748 C C . GLY A 1 92 ? -8.757 5.636 7.648 1.00 96.12 92 GLY A C 1
ATOM 749 O O . GLY A 1 92 ? -9.877 5.977 8.049 1.00 96.12 92 GLY A O 1
ATOM 750 N N . GLY A 1 93 ? -8.469 4.376 7.314 1.00 97.62 93 GLY A N 1
ATOM 751 C CA . GLY A 1 93 ? -9.377 3.250 7.487 1.00 97.62 93 GLY A CA 1
ATOM 752 C C . GLY A 1 93 ? -9.516 2.803 8.940 1.00 97.62 93 GLY A C 1
ATOM 753 O O . GLY A 1 93 ? -10.504 2.149 9.262 1.00 97.62 93 GLY A O 1
ATOM 754 N N . TRP A 1 94 ? -8.585 3.159 9.831 1.00 97.94 94 TRP A N 1
ATOM 755 C CA . TRP A 1 94 ? -8.632 2.751 11.236 1.00 97.94 94 TRP A CA 1
ATOM 756 C C . TRP A 1 94 ? -9.606 3.609 12.054 1.00 97.94 94 TRP A C 1
ATOM 758 O O . TRP A 1 94 ? -9.557 4.839 12.018 1.00 97.94 94 TRP A O 1
ATOM 768 N N . ASP A 1 95 ? -10.419 2.976 12.902 1.00 97.00 95 ASP A N 1
ATOM 769 C CA . ASP A 1 95 ? -11.152 3.649 13.983 1.00 97.00 95 ASP A CA 1
ATOM 770 C C . ASP A 1 95 ? -11.366 2.735 15.203 1.00 97.00 95 ASP A C 1
ATOM 772 O O . ASP A 1 95 ? -10.772 1.665 15.299 1.00 97.00 95 ASP A O 1
ATOM 776 N N . SER A 1 96 ? -12.164 3.178 16.179 1.00 97.06 96 SER A N 1
ATOM 777 C CA . SER A 1 96 ? -12.452 2.4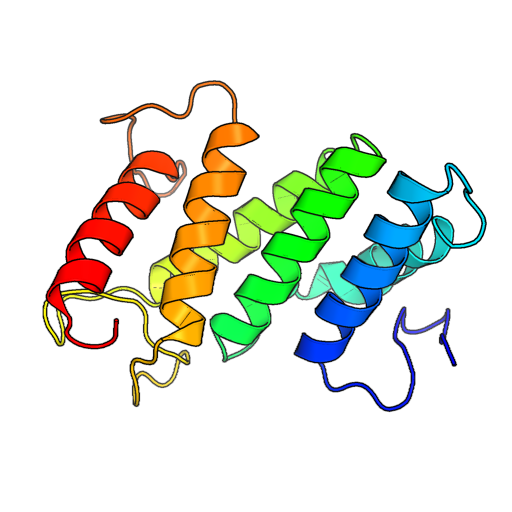30 17.411 1.00 97.06 96 SER A CA 1
ATOM 778 C C . SER A 1 96 ? -13.639 1.464 17.308 1.00 97.06 96 SER A C 1
ATOM 780 O O . SER A 1 96 ? -13.905 0.736 18.268 1.00 97.06 96 SER A O 1
ATOM 782 N N . ILE A 1 97 ? -14.360 1.418 16.180 1.00 97.06 97 ILE A N 1
ATOM 783 C CA . ILE A 1 97 ? -15.465 0.468 15.995 1.00 97.06 97 ILE A CA 1
ATOM 784 C C . ILE A 1 97 ? -14.882 -0.948 15.975 1.00 97.06 97 ILE A C 1
ATOM 786 O O . ILE A 1 97 ? -13.826 -1.180 15.390 1.00 97.06 97 ILE A O 1
ATOM 790 N N . CYS A 1 98 ? -15.536 -1.894 16.656 1.00 95.38 98 CYS A N 1
ATOM 791 C CA . CYS A 1 98 ? -15.003 -3.246 16.889 1.00 95.38 98 CYS A CA 1
ATOM 792 C C . CYS A 1 98 ? -13.637 -3.259 17.612 1.00 95.38 98 CYS A C 1
ATOM 794 O O . CYS A 1 98 ? -12.875 -4.212 17.478 1.00 95.38 98 CYS A O 1
ATOM 796 N N . GLY A 1 99 ? -13.313 -2.208 18.375 1.00 95.81 99 GLY A N 1
ATOM 797 C CA . GLY A 1 99 ? -12.080 -2.11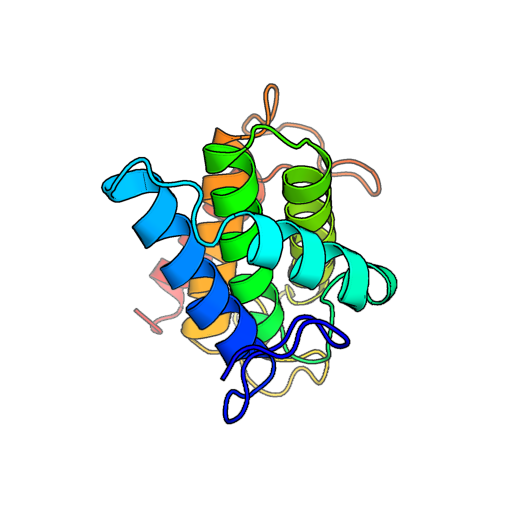8 19.161 1.00 95.81 99 GLY A CA 1
ATOM 798 C C . GLY A 1 99 ? -10.820 -1.774 18.360 1.00 95.81 99 GLY A C 1
ATOM 799 O O . GLY A 1 99 ? -9.734 -1.776 18.936 1.00 95.81 99 GLY A O 1
ATOM 800 N N . GLY A 1 100 ? -10.934 -1.481 17.062 1.00 97.25 100 GLY A N 1
ATOM 801 C CA . GLY A 1 100 ? -9.784 -1.260 16.185 1.00 97.25 100 GLY A CA 1
ATOM 802 C C . GLY A 1 100 ? -9.997 -1.806 14.778 1.00 97.25 100 GLY A C 1
ATOM 803 O O . GLY A 1 100 ? -11.124 -2.117 14.388 1.00 97.25 100 GLY A O 1
ATOM 804 N N . GLY A 1 101 ? -8.899 -1.931 14.037 1.00 97.94 101 GLY A N 1
ATOM 805 C CA . GLY A 1 101 ? -8.861 -2.476 12.685 1.00 97.94 101 GLY A CA 1
ATOM 806 C C . GLY A 1 101 ? -9.304 -1.472 11.631 1.00 97.94 101 GLY A C 1
ATOM 807 O O . GLY A 1 101 ? -10.112 -0.567 11.894 1.00 97.94 101 GLY A O 1
ATOM 808 N N . ILE A 1 102 ? -8.783 -1.643 10.423 1.00 98.56 102 ILE A N 1
ATOM 809 C CA . ILE A 1 102 ? -9.191 -0.858 9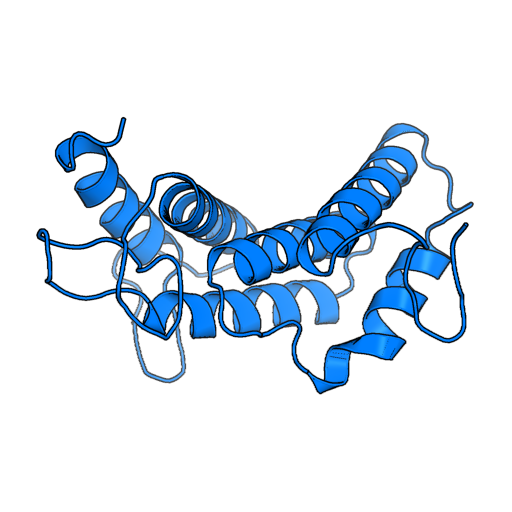.270 1.00 98.56 102 ILE A CA 1
ATOM 810 C C . ILE A 1 102 ? -10.467 -1.411 8.627 1.00 98.56 102 ILE A C 1
ATOM 812 O O . ILE A 1 102 ? -10.728 -2.620 8.600 1.00 98.56 102 ILE A O 1
ATOM 816 N N . TRP A 1 103 ? -11.291 -0.501 8.109 1.00 98.62 103 TRP A N 1
ATOM 817 C CA . TRP A 1 103 ? -12.398 -0.844 7.219 1.00 98.62 103 TRP A CA 1
ATOM 818 C C . TRP A 1 103 ? -11.888 -1.429 5.905 1.00 98.62 103 TRP A C 1
ATOM 820 O O . TRP A 1 103 ? -10.790 -1.119 5.462 1.00 98.62 103 TRP A O 1
ATOM 830 N N . TRP A 1 104 ? -12.715 -2.240 5.248 1.00 98.56 104 TRP A N 1
ATOM 831 C CA . TRP A 1 104 ? -12.423 -2.732 3.903 1.00 98.56 104 TRP A CA 1
ATOM 832 C C . TRP A 1 104 ? -12.432 -1.596 2.871 1.00 98.56 104 TRP A C 1
ATOM 834 O O . TRP A 1 104 ? -11.606 -1.551 1.967 1.00 98.56 104 TRP A O 1
ATOM 844 N N . SER A 1 105 ? -13.347 -0.636 3.027 1.00 98.44 105 SER A N 1
ATOM 845 C CA . SER A 1 105 ? -13.508 0.490 2.107 1.00 98.44 105 SER A CA 1
ATOM 846 C C . SER A 1 105 ? -13.775 1.802 2.836 1.00 98.44 105 SER A C 1
ATOM 848 O O . SER A 1 105 ? -14.202 1.826 3.996 1.00 98.44 105 SER A O 1
ATOM 850 N N . LYS A 1 106 ? -13.620 2.912 2.109 1.00 98.25 106 LYS A N 1
ATOM 851 C CA . LYS A 1 106 ? -13.916 4.280 2.571 1.00 98.25 106 LYS A CA 1
ATOM 852 C C . LYS A 1 106 ? -15.389 4.482 2.953 1.00 98.25 106 LYS A C 1
ATOM 854 O O . LYS A 1 106 ? -15.713 5.435 3.656 1.00 98.25 106 LYS A O 1
ATOM 859 N N . HIS A 1 107 ? -16.276 3.567 2.550 1.00 97.75 107 HIS A N 1
ATOM 860 C CA . HIS A 1 107 ? -17.692 3.555 2.931 1.00 97.75 107 HIS A CA 1
ATOM 861 C C . HIS A 1 107 ? -17.955 3.006 4.341 1.00 97.75 107 HIS A C 1
ATOM 863 O O . HIS A 1 107 ? -19.059 3.179 4.849 1.00 97.75 107 HIS A O 1
ATOM 869 N N . LYS A 1 108 ? -16.963 2.360 4.972 1.00 97.56 108 LYS A N 1
ATOM 870 C CA . LYS A 1 108 ? -17.018 1.896 6.368 1.00 97.56 108 LYS A CA 1
ATOM 871 C C . LYS A 1 108 ? -18.208 0.981 6.694 1.00 97.56 108 LYS A C 1
ATOM 873 O O . LYS A 1 108 ? -18.877 1.141 7.710 1.00 97.56 108 LYS A O 1
ATOM 878 N N . THR A 1 109 ? -18.481 0.012 5.820 1.00 97.56 109 THR A N 1
ATOM 879 C CA . THR A 1 109 ? -19.588 -0.948 5.991 1.00 97.56 109 THR A CA 1
ATOM 880 C C . THR A 1 109 ? -19.147 -2.310 6.519 1.00 97.56 109 THR A C 1
ATOM 882 O O . THR A 1 109 ? -19.957 -3.033 7.092 1.00 97.56 109 THR A O 1
ATOM 885 N N . TYR A 1 110 ? -17.878 -2.680 6.330 1.00 96.56 110 TYR A N 1
ATOM 886 C CA . TYR A 1 110 ? -17.368 -4.008 6.660 1.00 96.56 110 TYR A CA 1
ATOM 887 C C . TYR A 1 110 ? -15.876 -3.969 7.018 1.00 96.56 110 TYR A C 1
ATOM 889 O O . TYR A 1 110 ? -15.104 -3.303 6.327 1.00 96.56 110 TYR A O 1
ATOM 897 N N . LYS A 1 111 ? -15.473 -4.672 8.086 1.00 97.75 111 LYS A N 1
ATOM 898 C CA . LYS A 1 111 ? -14.069 -4.955 8.431 1.00 97.75 111 LYS A CA 1
ATOM 899 C C . LYS A 1 111 ? -13.799 -6.429 8.142 1.00 97.75 111 LYS A C 1
ATOM 901 O O . LYS A 1 111 ? -14.549 -7.283 8.611 1.00 97.75 111 LYS A O 1
ATOM 906 N N . ASN A 1 112 ? -12.769 -6.720 7.356 1.00 96.75 112 ASN A N 1
ATOM 907 C CA . ASN A 1 112 ? -12.444 -8.076 6.917 1.00 96.75 112 ASN A CA 1
ATOM 908 C C . ASN A 1 112 ? -10.962 -8.400 7.118 1.00 96.75 112 ASN A C 1
ATOM 910 O O . ASN A 1 112 ? -10.158 -7.508 7.390 1.00 96.75 112 ASN A O 1
ATOM 914 N N . ALA A 1 113 ? -10.621 -9.684 6.990 1.00 97.88 113 ALA A N 1
ATOM 915 C CA . ALA A 1 113 ? -9.255 -10.165 7.167 1.00 97.88 113 ALA A CA 1
ATOM 916 C C . ALA A 1 113 ? -8.287 -9.482 6.196 1.00 97.88 113 ALA A C 1
ATOM 918 O O . ALA A 1 113 ? -7.304 -8.898 6.634 1.00 97.88 113 ALA A O 1
ATOM 919 N N . ILE A 1 114 ? -8.612 -9.464 4.898 1.00 98.19 114 ILE A N 1
ATOM 920 C CA . ILE A 1 114 ? -7.654 -9.053 3.868 1.00 98.19 114 ILE A CA 1
ATOM 921 C C . ILE A 1 114 ? -7.168 -7.607 4.018 1.00 98.19 114 ILE A C 1
ATOM 923 O O . ILE A 1 114 ? -5.972 -7.354 3.899 1.00 98.19 114 ILE A O 1
ATOM 927 N N . ALA A 1 115 ? -8.054 -6.656 4.332 1.00 98.38 115 ALA A N 1
ATOM 928 C CA . ALA A 1 115 ? -7.642 -5.268 4.525 1.00 98.38 115 ALA A CA 1
ATOM 929 C C . ALA A 1 115 ? -6.678 -5.138 5.720 1.00 98.38 115 ALA A C 1
ATOM 931 O O . ALA A 1 115 ? -5.658 -4.457 5.632 1.00 98.38 115 ALA A O 1
ATOM 932 N N . ASN A 1 116 ? -6.967 -5.842 6.815 1.00 98.56 116 ASN A N 1
ATOM 933 C CA . ASN A 1 116 ? -6.183 -5.786 8.047 1.00 98.56 116 ASN A CA 1
ATOM 934 C C . ASN A 1 116 ? -4.849 -6.546 7.933 1.00 98.56 116 ASN A C 1
ATOM 936 O O . ASN A 1 116 ? -3.821 -6.048 8.388 1.00 98.56 116 ASN A O 1
ATOM 940 N N . GLU A 1 117 ? -4.823 -7.688 7.241 1.00 98.38 117 GLU A N 1
ATOM 941 C CA . GLU A 1 117 ? -3.593 -8.426 6.917 1.00 98.38 117 GLU A CA 1
ATOM 942 C C . GLU A 1 117 ? -2.648 -7.587 6.053 1.00 98.38 117 GLU A C 1
ATOM 944 O O . GLU A 1 117 ? -1.466 -7.458 6.375 1.00 98.38 117 GLU A O 1
ATOM 949 N N . LEU A 1 118 ? -3.175 -6.955 5.000 1.00 98.81 118 LEU A N 1
ATOM 950 C CA . LEU A 1 118 ? -2.391 -6.072 4.139 1.00 98.81 118 LEU A CA 1
ATOM 951 C C . LEU A 1 118 ? -1.896 -4.844 4.899 1.00 98.81 118 LEU A C 1
ATOM 953 O O . LEU A 1 118 ? -0.739 -4.460 4.750 1.00 98.81 118 LEU A O 1
ATOM 957 N N . PHE A 1 119 ? -2.732 -4.234 5.738 1.00 98.69 119 PHE A N 1
ATOM 958 C CA . PHE A 1 119 ? -2.319 -3.096 6.553 1.00 98.69 119 PHE A CA 1
ATOM 959 C C . PHE A 1 119 ? -1.184 -3.463 7.516 1.00 98.69 119 PHE A C 1
ATOM 961 O O . PHE A 1 119 ? -0.177 -2.751 7.578 1.00 98.69 119 PHE A O 1
ATOM 968 N N . LEU A 1 120 ? -1.302 -4.605 8.203 1.00 98.69 120 LEU A N 1
ATOM 969 C CA . LEU A 1 120 ? -0.259 -5.141 9.075 1.00 98.69 120 LEU A CA 1
ATOM 970 C C . LEU A 1 120 ? 1.042 -5.386 8.307 1.00 98.69 120 LEU A C 1
ATOM 972 O O . LEU A 1 120 ? 2.120 -4.969 8.741 1.00 98.69 120 LEU A O 1
ATOM 976 N N . GLU A 1 121 ? 0.947 -6.055 7.160 1.00 98.75 121 GLU A N 1
ATOM 977 C CA . GLU A 1 121 ? 2.105 -6.402 6.348 1.00 98.75 121 GLU A CA 1
ATOM 978 C C . GLU A 1 121 ? 2.797 -5.159 5.782 1.00 98.75 121 GLU A C 1
ATOM 980 O O . GLU A 1 121 ? 4.027 -5.049 5.846 1.00 98.75 121 GLU A O 1
ATOM 985 N N . VAL A 1 122 ? 2.029 -4.193 5.272 1.00 98.81 122 VAL A N 1
ATOM 986 C CA . VAL A 1 122 ? 2.571 -2.941 4.742 1.00 98.81 122 VAL A CA 1
ATOM 987 C C . VAL A 1 122 ? 3.266 -2.151 5.848 1.00 98.81 122 VAL A C 1
ATOM 989 O O . VAL A 1 122 ? 4.398 -1.708 5.644 1.00 98.81 122 VAL A O 1
ATOM 992 N N . ALA A 1 123 ? 2.659 -2.037 7.032 1.00 98.31 123 ALA A N 1
ATOM 993 C CA . ALA A 1 123 ? 3.275 -1.380 8.182 1.00 98.31 123 ALA A CA 1
ATOM 994 C C . ALA A 1 123 ? 4.619 -2.036 8.553 1.00 98.31 123 ALA A C 1
ATOM 996 O O . ALA A 1 123 ? 5.654 -1.369 8.635 1.00 98.31 123 ALA A O 1
ATOM 997 N N . ALA A 1 124 ? 4.638 -3.362 8.708 1.00 98.44 124 ALA A N 1
ATOM 998 C CA . ALA A 1 124 ? 5.845 -4.097 9.076 1.00 98.44 124 ALA A CA 1
ATOM 999 C C . ALA A 1 124 ? 6.958 -3.971 8.017 1.00 98.44 124 ALA A C 1
ATOM 1001 O O . ALA A 1 124 ? 8.130 -3.778 8.351 1.00 98.44 124 ALA A O 1
ATOM 1002 N N . ARG A 1 125 ? 6.612 -4.039 6.727 1.00 98.50 125 ARG A N 1
ATOM 1003 C CA . ARG A 1 125 ? 7.585 -3.922 5.631 1.00 98.50 125 ARG A CA 1
ATOM 1004 C C . ARG A 1 125 ? 8.095 -2.491 5.437 1.00 98.50 125 ARG A C 1
ATOM 1006 O O . ARG A 1 125 ? 9.269 -2.324 5.095 1.00 98.50 125 ARG A O 1
ATOM 1013 N N . LEU A 1 126 ? 7.267 -1.471 5.671 1.00 97.81 126 LEU A N 1
ATOM 1014 C CA . LEU A 1 126 ? 7.693 -0.068 5.628 1.00 97.81 126 LEU A CA 1
ATOM 1015 C C . LEU A 1 126 ? 8.644 0.275 6.769 1.00 97.81 126 LEU A C 1
ATOM 1017 O O . LEU A 1 126 ? 9.619 0.993 6.529 1.00 97.81 126 LEU A O 1
ATOM 1021 N N . HIS A 1 127 ? 8.414 -0.277 7.964 1.00 96.50 127 HIS A N 1
ATOM 1022 C CA . HIS A 1 127 ? 9.350 -0.176 9.084 1.00 96.50 127 HIS A CA 1
ATOM 1023 C C . HIS A 1 127 ? 10.749 -0.672 8.681 1.00 96.50 127 HIS A C 1
ATOM 1025 O O . HIS A 1 127 ? 11.728 0.062 8.792 1.00 96.50 127 HIS A O 1
ATOM 1031 N N . GLN A 1 128 ? 10.840 -1.870 8.088 1.00 96.94 128 GLN A N 1
ATOM 1032 C CA . GLN A 1 128 ? 12.112 -2.456 7.631 1.00 96.94 128 GLN A CA 1
ATOM 1033 C C . GLN A 1 128 ? 12.859 -1.608 6.586 1.00 96.94 128 GLN A C 1
ATOM 1035 O O . GLN A 1 128 ? 14.069 -1.752 6.429 1.00 96.94 128 GLN A O 1
ATOM 1040 N N . ARG A 1 129 ? 12.145 -0.747 5.851 1.00 95.81 129 ARG A N 1
ATOM 1041 C CA . ARG A 1 129 ? 12.679 0.088 4.758 1.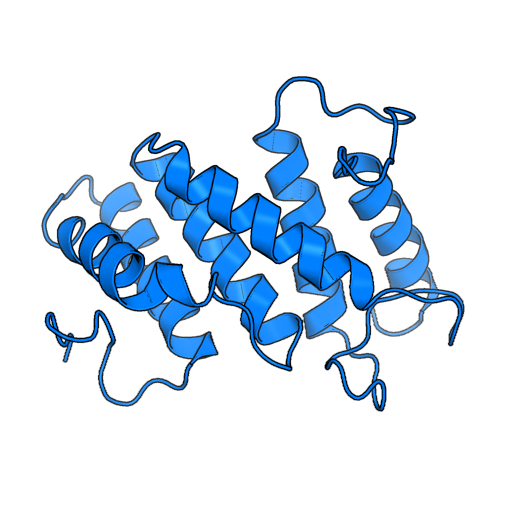00 95.81 129 ARG A CA 1
ATOM 1042 C C . ARG A 1 129 ? 12.789 1.564 5.135 1.00 95.81 129 ARG A C 1
ATOM 1044 O O . ARG A 1 129 ? 13.114 2.391 4.285 1.00 95.81 129 ARG A O 1
ATOM 1051 N N . THR A 1 130 ? 12.505 1.923 6.386 1.00 93.12 130 THR A N 1
ATOM 1052 C CA . THR A 1 130 ? 12.528 3.313 6.846 1.00 93.12 130 THR A CA 1
ATOM 1053 C C . THR A 1 130 ? 13.459 3.463 8.033 1.00 93.12 130 THR A C 1
ATOM 1055 O O . THR A 1 130 ? 13.068 3.297 9.184 1.00 93.12 130 THR A O 1
ATOM 1058 N N . SER A 1 131 ? 14.706 3.829 7.737 1.00 90.19 131 SER A N 1
ATOM 1059 C CA . SER A 1 131 ? 15.699 4.164 8.755 1.00 90.19 131 SER A CA 1
ATOM 1060 C C . SER A 1 131 ? 15.158 5.223 9.716 1.00 90.19 131 SER A C 1
ATOM 1062 O O . SER A 1 131 ? 14.676 6.269 9.283 1.00 90.19 131 SER A O 1
ATOM 1064 N N . GLY A 1 132 ? 15.266 4.952 11.016 1.00 87.44 132 GLY A N 1
ATOM 1065 C CA . GLY A 1 132 ? 14.805 5.853 12.073 1.00 87.44 132 GLY A CA 1
ATOM 1066 C C . GLY A 1 132 ? 13.353 5.654 12.516 1.00 87.44 132 GLY A C 1
ATOM 1067 O O . GLY A 1 132 ? 12.955 6.294 13.483 1.00 87.44 132 GLY A O 1
ATOM 1068 N N . ASP A 1 133 ? 12.574 4.764 11.887 1.00 90.44 133 ASP A N 1
ATOM 1069 C CA . ASP A 1 133 ? 11.276 4.364 12.444 1.00 90.44 133 ASP A CA 1
ATOM 1070 C C . ASP A 1 133 ? 11.490 3.484 13.683 1.00 90.44 133 ASP A C 1
ATOM 1072 O O . ASP A 1 133 ? 12.096 2.416 13.605 1.00 90.44 133 ASP A O 1
ATOM 1076 N N . THR A 1 134 ? 11.020 3.938 14.841 1.00 86.12 134 THR A N 1
ATOM 1077 C CA . THR A 1 134 ? 11.217 3.271 16.133 1.00 86.12 134 THR A CA 1
ATOM 1078 C C . THR A 1 134 ? 9.928 3.257 16.944 1.00 86.12 134 THR A C 1
ATOM 1080 O O . THR A 1 134 ? 9.030 4.078 16.751 1.00 86.12 134 THR A O 1
ATOM 1083 N N . VAL A 1 135 ? 9.830 2.306 17.877 1.00 83.19 135 VAL A N 1
ATOM 1084 C CA . VAL A 1 135 ? 8.705 2.246 18.817 1.00 83.19 135 VAL A CA 1
ATOM 1085 C C . VAL A 1 135 ? 8.690 3.519 19.660 1.00 83.19 135 VAL A C 1
ATOM 1087 O O . VAL A 1 135 ? 9.715 3.911 20.213 1.00 83.19 135 VAL A O 1
ATOM 1090 N N . GLY A 1 136 ? 7.525 4.160 19.756 1.00 76.25 136 GLY A N 1
ATOM 1091 C CA . GLY A 1 136 ? 7.385 5.453 20.436 1.00 76.25 136 GLY A CA 1
ATOM 1092 C C . GLY A 1 136 ? 7.930 6.657 19.655 1.00 76.25 136 GLY A C 1
ATOM 1093 O O . GLY A 1 136 ? 7.866 7.770 20.171 1.00 76.25 136 GLY A O 1
ATOM 1094 N N . GLY A 1 137 ? 8.418 6.462 18.422 1.00 69.31 137 GLY A N 1
ATOM 1095 C CA . GLY A 1 137 ? 8.683 7.557 17.491 1.00 69.31 137 GLY A CA 1
ATOM 1096 C C . GLY A 1 137 ? 7.408 8.358 17.209 1.00 69.31 137 GLY A C 1
ATOM 1097 O O . GLY A 1 137 ? 6.304 7.804 17.220 1.00 69.31 137 GLY A O 1
ATOM 1098 N N . GLU A 1 138 ? 7.555 9.667 16.996 1.00 56.47 138 GLU A N 1
ATOM 1099 C CA . GLU A 1 138 ? 6.424 10.581 16.839 1.00 56.47 138 GLU A CA 1
ATOM 1100 C C . GLU A 1 138 ? 5.491 10.136 15.702 1.00 56.47 138 GLU A C 1
ATOM 1102 O O . GLU A 1 138 ? 5.892 10.018 14.544 1.00 56.47 138 GLU A O 1
ATOM 1107 N N . SER A 1 139 ? 4.220 9.910 16.039 1.00 54.88 139 SER A N 1
ATOM 1108 C CA . SER A 1 139 ? 3.122 9.884 15.079 1.00 54.88 139 SER A CA 1
ATOM 1109 C C . SER A 1 139 ? 2.515 11.286 15.017 1.00 54.88 139 SER A C 1
ATOM 1111 O O . SER A 1 139 ? 1.836 11.706 15.954 1.00 54.88 139 SER A O 1
ATOM 1113 N N . GLY A 1 140 ? 2.772 12.015 13.938 1.00 45.34 140 GLY A N 1
ATOM 1114 C CA . GLY A 1 140 ? 2.220 13.343 13.679 1.00 45.34 140 GLY A CA 1
ATOM 1115 C C . GLY A 1 140 ? 1.643 13.438 12.265 1.00 45.34 140 GLY A C 1
ATOM 1116 O O . GLY A 1 140 ? 1.838 12.524 11.466 1.00 45.34 140 GLY A O 1
ATOM 1117 N N . PRO A 1 141 ? 0.989 14.553 11.898 1.00 44.12 141 PRO A N 1
ATOM 1118 C CA . PRO A 1 141 ? 0.430 14.747 10.553 1.00 44.12 141 PRO A CA 1
ATOM 1119 C C . PRO A 1 141 ? 1.473 14.647 9.421 1.00 44.12 141 PRO A C 1
ATOM 1121 O O . PRO A 1 141 ? 1.103 14.531 8.259 1.00 44.12 141 PRO A O 1
ATOM 1124 N N . TRP A 1 142 ? 2.768 14.667 9.765 1.00 48.03 142 TRP A N 1
ATOM 1125 C CA . TRP A 1 142 ? 3.904 14.585 8.843 1.00 48.03 142 TRP A CA 1
ATOM 1126 C C . TRP A 1 142 ? 4.799 13.353 9.060 1.00 48.03 142 TRP A C 1
ATOM 1128 O O . TRP A 1 142 ? 5.735 13.146 8.293 1.00 48.03 142 TRP A O 1
ATOM 1138 N N . HIS A 1 143 ? 4.530 12.534 10.085 1.00 58.78 143 HIS A N 1
ATOM 1139 C CA . HIS A 1 143 ? 5.324 11.349 10.410 1.00 58.78 143 HIS A CA 1
ATOM 1140 C C . HIS A 1 143 ? 4.424 10.204 10.868 1.00 58.78 143 HIS A C 1
ATOM 1142 O O . HIS A 1 143 ? 3.753 10.285 11.890 1.00 58.78 143 HIS A O 1
ATOM 1148 N N . THR A 1 144 ? 4.428 9.115 10.105 1.00 71.38 144 THR A N 1
ATOM 1149 C CA . THR A 1 144 ? 3.754 7.870 10.472 1.00 71.38 144 THR A CA 1
ATOM 1150 C C . THR A 1 144 ? 4.797 6.904 11.020 1.00 71.38 144 THR A C 1
ATOM 1152 O O . THR A 1 144 ? 5.697 6.517 10.277 1.00 71.38 144 THR A O 1
ATOM 1155 N N . SER A 1 145 ? 4.689 6.508 12.293 1.00 89.81 145 SER A N 1
ATOM 1156 C CA . SER A 1 145 ? 5.508 5.407 12.812 1.00 89.81 145 SER A CA 1
ATOM 1157 C C . SER A 1 145 ? 4.908 4.072 12.375 1.00 89.81 145 SER A C 1
ATOM 1159 O O . SER A 1 145 ? 3.828 3.684 12.835 1.00 89.81 145 SER A O 1
ATOM 1161 N N . TYR A 1 146 ? 5.593 3.377 11.469 1.00 95.25 146 TYR A N 1
ATOM 1162 C CA . TYR A 1 146 ? 5.089 2.144 10.867 1.00 95.25 146 TYR A CA 1
ATOM 1163 C C . TYR A 1 146 ? 5.107 0.991 11.870 1.00 95.25 146 TYR A C 1
ATOM 1165 O O . TYR A 1 146 ? 4.140 0.238 11.950 1.00 95.25 146 TYR A O 1
ATOM 1173 N N . ILE A 1 147 ? 6.143 0.895 12.708 1.00 95.88 147 ILE A N 1
ATOM 1174 C CA . ILE A 1 147 ? 6.209 -0.125 13.762 1.00 95.88 147 ILE A CA 1
ATOM 1175 C C . ILE A 1 147 ? 5.118 0.040 14.824 1.00 95.88 147 ILE A C 1
ATOM 1177 O O . ILE A 1 147 ? 4.564 -0.955 15.294 1.00 95.88 147 ILE A O 1
ATOM 1181 N N . ASN A 1 148 ? 4.751 1.276 15.180 1.00 94.69 148 ASN A N 1
ATOM 1182 C CA . ASN A 1 148 ? 3.642 1.512 16.106 1.00 94.69 148 ASN A CA 1
ATOM 1183 C C . ASN A 1 148 ? 2.314 1.042 15.496 1.00 94.69 148 ASN A C 1
ATOM 1185 O O . ASN A 1 148 ? 1.529 0.388 16.182 1.00 94.69 148 ASN A O 1
ATOM 1189 N N . TRP A 1 149 ? 2.083 1.309 14.207 1.00 96.38 149 TRP A N 1
ATOM 1190 C CA . TRP A 1 149 ? 0.907 0.800 13.501 1.00 96.38 149 TRP A CA 1
ATOM 1191 C C . TRP A 1 149 ? 0.902 -0.720 13.377 1.00 96.38 149 TRP A C 1
ATOM 1193 O O . TRP A 1 149 ? -0.121 -1.326 13.675 1.00 96.38 149 TRP A O 1
ATOM 1203 N N . ALA A 1 150 ? 2.030 -1.339 13.025 1.00 97.81 150 ALA A N 1
ATOM 1204 C CA . ALA A 1 150 ? 2.143 -2.793 12.942 1.00 97.81 150 ALA A CA 1
ATOM 1205 C C . ALA A 1 150 ? 1.817 -3.457 14.290 1.00 97.81 150 ALA A C 1
ATOM 1207 O O . ALA A 1 150 ? 1.034 -4.401 14.349 1.00 97.81 150 ALA A O 1
ATOM 1208 N N . ASN A 1 151 ? 2.349 -2.924 15.394 1.00 97.00 151 ASN A N 1
ATOM 1209 C CA . ASN A 1 151 ? 2.050 -3.429 16.734 1.00 97.00 151 ASN A CA 1
ATOM 1210 C C . ASN A 1 151 ? 0.577 -3.233 17.115 1.00 97.00 151 ASN A C 1
ATOM 1212 O O . ASN A 1 151 ? -0.036 -4.138 17.680 1.00 97.00 151 ASN A O 1
ATOM 1216 N N . LYS A 1 152 ? 0.007 -2.064 16.805 1.00 96.50 152 LYS A N 1
ATOM 1217 C CA . LYS A 1 152 ? -1.395 -1.737 17.086 1.00 96.50 152 LYS A CA 1
ATOM 1218 C C . LYS A 1 152 ? -2.355 -2.636 16.303 1.00 96.50 152 LYS A C 1
ATOM 1220 O O . LYS A 1 152 ? -3.297 -3.168 16.886 1.00 96.50 152 LYS A O 1
ATOM 1225 N N . GLU A 1 153 ? -2.095 -2.830 15.014 1.00 97.62 153 GLU A N 1
ATOM 1226 C CA . GLU A 1 153 ? -2.858 -3.726 14.146 1.00 97.62 153 GLU A CA 1
ATOM 1227 C C . GLU A 1 153 ? -2.731 -5.173 14.615 1.00 97.62 153 GLU A C 1
ATOM 1229 O O . GLU A 1 153 ? -3.743 -5.809 14.871 1.00 97.62 153 GLU A O 1
ATOM 1234 N N . TRP A 1 154 ? -1.517 -5.672 14.862 1.00 97.81 154 TRP A N 1
ATOM 1235 C CA . TRP A 1 154 ? -1.316 -7.038 15.354 1.00 97.81 154 TRP A CA 1
ATOM 1236 C C . TRP A 1 154 ? -2.070 -7.321 16.660 1.00 97.81 154 TRP A C 1
ATOM 1238 O O . TRP A 1 154 ? -2.701 -8.372 16.809 1.00 97.81 154 TRP A O 1
ATOM 1248 N N . GLN A 1 155 ? -2.026 -6.382 17.611 1.00 97.25 155 GLN A N 1
ATOM 1249 C CA . GLN A 1 155 ? -2.758 -6.502 18.871 1.00 97.25 155 GLN A CA 1
ATOM 1250 C C . GLN A 1 155 ? -4.268 -6.581 18.654 1.00 97.25 155 GLN A C 1
ATOM 1252 O O . GLN A 1 155 ? -4.931 -7.372 19.323 1.00 97.25 155 GLN A O 1
ATOM 1257 N N . TRP A 1 156 ? -4.822 -5.783 17.743 1.00 97.50 156 TRP A N 1
ATOM 1258 C CA . TRP A 1 156 ? -6.242 -5.867 17.422 1.00 97.50 156 TRP A CA 1
ATOM 1259 C C . TRP A 1 156 ? -6.567 -7.165 16.681 1.00 97.50 156 TRP A C 1
ATOM 1261 O O . TRP A 1 156 ? -7.443 -7.910 17.115 1.00 97.50 156 TRP A O 1
ATOM 1271 N N . PHE A 1 157 ? -5.820 -7.482 15.625 1.00 95.75 157 PHE A N 1
ATOM 1272 C CA . PHE A 1 157 ? -6.100 -8.594 14.727 1.00 95.75 157 PHE A CA 1
ATOM 1273 C C . PHE A 1 157 ? -6.109 -9.934 15.468 1.00 95.75 157 PHE A C 1
ATOM 1275 O O . PHE A 1 157 ? -7.087 -10.676 15.377 1.00 95.75 157 PHE A O 1
ATOM 1282 N N . LYS A 1 158 ? -5.116 -10.177 16.336 1.00 96.19 158 LYS A N 1
ATOM 1283 C CA . LYS A 1 158 ? -5.051 -11.360 17.215 1.00 96.19 158 LYS A CA 1
ATOM 1284 C C . LYS A 1 158 ? -6.250 -11.502 18.163 1.00 96.19 158 LYS A C 1
ATOM 1286 O O . LYS A 1 158 ? -6.601 -12.618 18.534 1.00 96.19 158 LYS A O 1
ATOM 1291 N N . ASN A 1 159 ? -6.858 -10.395 18.583 1.00 95.94 159 ASN A N 1
ATOM 1292 C CA . ASN A 1 159 ? -7.962 -10.385 19.548 1.00 95.94 159 ASN A CA 1
ATOM 1293 C C . ASN A 1 159 ? -9.345 -10.232 18.889 1.00 95.94 159 ASN A C 1
ATOM 1295 O O . ASN A 1 159 ? -10.361 -10.325 19.572 1.00 95.94 159 ASN A O 1
ATOM 1299 N N . SER A 1 160 ? -9.391 -9.989 17.578 1.00 93.56 160 SER A N 1
ATOM 1300 C CA . SER A 1 160 ? -10.616 -9.692 16.826 1.00 93.56 160 SER A CA 1
ATOM 1301 C C . SER A 1 160 ? -11.507 -10.914 16.572 1.00 93.56 160 SER A C 1
ATOM 1303 O O . SER A 1 160 ? -12.693 -10.753 16.289 1.00 93.56 160 SER A O 1
ATOM 1305 N N . GLY A 1 161 ? -10.946 -12.128 16.653 1.00 90.88 161 GLY A N 1
ATOM 1306 C CA . GLY A 1 161 ? -11.616 -13.373 16.254 1.00 90.88 161 GLY A CA 1
ATOM 1307 C C . GLY A 1 161 ? -11.706 -13.588 14.735 1.00 90.88 161 GLY A C 1
ATOM 1308 O O . GLY A 1 161 ? -12.464 -14.449 14.299 1.00 90.88 161 GLY A O 1
ATOM 1309 N N . ILE A 1 162 ? -10.980 -12.792 13.937 1.00 87.75 162 ILE A N 1
ATOM 1310 C CA . ILE A 1 162 ? -10.882 -12.928 12.471 1.00 87.75 162 ILE A CA 1
ATOM 1311 C C . ILE A 1 162 ? -9.771 -13.919 12.060 1.00 87.75 162 ILE A C 1
ATOM 1313 O O . ILE A 1 162 ? -9.833 -14.473 10.963 1.00 87.75 162 ILE A O 1
ATOM 1317 N N . LEU A 1 163 ? -8.791 -14.145 12.945 1.00 76.50 163 LEU A N 1
ATOM 1318 C CA . LEU A 1 163 ? -7.738 -15.162 12.831 1.00 76.50 163 LEU A CA 1
ATOM 1319 C C . LEU A 1 163 ? -8.184 -16.529 13.362 1.00 76.50 163 LEU A C 1
ATOM 1321 O O . LEU A 1 163 ? -8.876 -16.552 14.406 1.00 76.50 163 LEU A O 1
#

pLDDT: mean 94.07, std 9.64, range [44.12, 98.88]

Foldseek 3Di:
DADLQQLADPPDDLLRRLVVLLVVLVCCVVVVDPPCLVSVVSNCVNPCVVLQDDFFLLSLLSQLVSLLSNCVRPVPVVSLVSSVVSLVVQVVQWDCVLHIAGARGNVRPDGADRSLVSNLVSLVSNQVVDPPQDVVPDDDPVDDRSVVSNVRSVVSVVVSPND

Secondary structure (DSSP, 8-state):
-EETTTTEETT--HHHHHHHHHHHHHHHHHHT--TTHHHHHHHHHHHGGGTT--SBHHHHHHHHHHHHHHHHHH--HHHHHHHHHHHHHHHTTB-SGGGS-B-SBTT-----HHHHHHHHHHHHHHHHTSTT--TT---BTTB--HHHHHHHHHHHHHHTT--

Sequence (163 aa):
MYNISTGRWSGALWWQQANVLETVIDYSSRTKTNTYTDDIATTFNANKSTSFINSYYDDEGWWALAWMKAYDLTNMISYLSMAKAIFNDMTGGWDSICGGGIWWSKHKTYKNAIANELFLEVAARLHQRTSGDTVGGESGPWHTSYINWANKEWQWFKNSGIL

Radius of gyration: 15.97 Å; chains: 1; bounding box: 38×30×44 Å